Protein AF-A0A0D8HC34-F1 (afdb_monomer_lite)

pLDDT: mean 71.09, std 20.22, range [34.12, 97.81]

Radius of gyration: 19.51 Å; chains: 1; bounding box: 37×47×51 Å

Structure (mmCIF, N/CA/C/O backbone):
data_AF-A0A0D8HC34-F1
#
_entry.id   AF-A0A0D8HC34-F1
#
loop_
_atom_site.group_PDB
_atom_site.id
_atom_site.type_symbol
_atom_site.label_atom_id
_atom_site.label_alt_id
_atom_site.label_comp_id
_atom_site.label_asym_id
_atom_site.label_entity_id
_atom_site.label_seq_id
_atom_site.pdbx_PDB_ins_code
_atom_site.Cartn_x
_atom_site.Cartn_y
_atom_site.Cartn_z
_atom_site.occupancy
_atom_site.B_iso_or_equiv
_atom_site.auth_seq_id
_atom_site.auth_comp_id
_atom_site.auth_asym_id
_atom_site.auth_atom_id
_atom_site.pdbx_PDB_model_num
ATOM 1 N N . MET A 1 1 ? 24.397 -8.537 27.626 1.00 46.56 1 MET A N 1
ATOM 2 C CA . MET A 1 1 ? 23.095 -8.743 26.960 1.00 46.56 1 MET A CA 1
ATOM 3 C C . MET A 1 1 ? 22.295 -7.456 27.046 1.00 46.56 1 MET A C 1
ATOM 5 O O . MET A 1 1 ? 21.877 -7.108 28.137 1.00 46.56 1 MET A O 1
ATOM 9 N N . CYS A 1 2 ? 22.164 -6.735 25.933 1.00 34.12 2 CYS A N 1
ATOM 10 C CA . CYS A 1 2 ? 20.938 -6.041 25.521 1.00 34.12 2 CYS A CA 1
ATOM 11 C C . CYS A 1 2 ? 21.203 -5.440 24.139 1.00 34.12 2 CYS A C 1
ATOM 13 O O . CYS A 1 2 ? 21.606 -4.290 23.987 1.00 34.12 2 CYS A O 1
ATOM 15 N N . THR A 1 3 ? 21.050 -6.289 23.127 1.00 47.56 3 THR A N 1
ATOM 16 C CA . THR A 1 3 ? 20.996 -5.891 21.725 1.00 47.56 3 THR A CA 1
ATOM 17 C C . THR A 1 3 ? 19.621 -5.279 21.492 1.00 47.56 3 THR A C 1
ATOM 19 O O . THR A 1 3 ? 18.656 -5.991 21.241 1.00 47.56 3 THR A O 1
ATOM 22 N N . MET A 1 4 ? 19.521 -3.961 21.613 1.00 41.81 4 MET A N 1
ATOM 23 C CA . MET A 1 4 ? 18.387 -3.197 21.100 1.00 41.81 4 MET A CA 1
ATOM 24 C C . MET A 1 4 ? 18.944 -2.090 20.204 1.00 41.81 4 MET A C 1
ATOM 26 O O . MET A 1 4 ? 18.893 -0.904 20.509 1.00 41.81 4 MET A O 1
ATOM 30 N N . CYS A 1 5 ? 19.531 -2.503 19.077 1.00 38.56 5 CYS A N 1
ATOM 31 C CA . CYS A 1 5 ? 19.646 -1.622 17.925 1.00 38.56 5 CYS A CA 1
ATOM 32 C C . CYS A 1 5 ? 18.222 -1.372 17.434 1.00 38.56 5 CYS A C 1
ATOM 34 O O . CYS A 1 5 ? 17.632 -2.191 16.731 1.00 38.56 5 CYS A O 1
ATOM 36 N N . ILE A 1 6 ? 17.668 -0.249 17.876 1.00 44.56 6 ILE A N 1
ATOM 37 C CA . ILE A 1 6 ? 16.500 0.400 17.302 1.00 44.56 6 ILE A CA 1
ATOM 38 C C . ILE A 1 6 ? 16.850 0.712 15.838 1.00 44.56 6 ILE A C 1
ATOM 40 O O . ILE A 1 6 ? 17.342 1.783 15.497 1.00 44.56 6 ILE A O 1
ATOM 44 N N . LEU A 1 7 ? 16.657 -0.269 14.957 1.00 44.22 7 LEU A N 1
ATOM 45 C CA . LEU A 1 7 ? 16.496 -0.030 13.532 1.00 44.22 7 LEU A CA 1
ATOM 46 C C . LEU A 1 7 ? 15.092 0.546 13.374 1.00 44.22 7 LEU A C 1
ATOM 48 O O . LEU A 1 7 ? 14.126 -0.183 13.155 1.00 44.22 7 LEU A O 1
ATOM 52 N N . VAL A 1 8 ? 14.970 1.865 13.535 1.00 44.59 8 VAL A N 1
ATOM 53 C CA . VAL A 1 8 ? 13.846 2.595 12.951 1.00 44.59 8 VAL A CA 1
ATOM 54 C C . VAL A 1 8 ? 13.942 2.338 11.452 1.0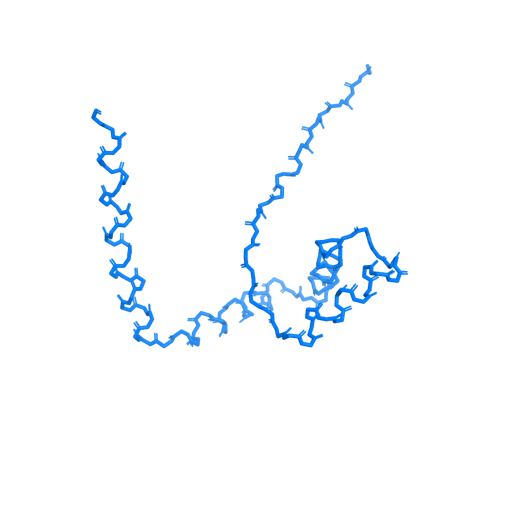0 44.59 8 VAL A C 1
ATOM 56 O O . VAL A 1 8 ? 14.762 2.940 10.763 1.00 44.59 8 VAL A O 1
ATOM 59 N N . PHE A 1 9 ? 13.164 1.381 10.948 1.00 46.94 9 PHE A N 1
ATOM 60 C CA . PHE A 1 9 ? 12.930 1.238 9.518 1.00 46.94 9 PHE A CA 1
ATOM 61 C C . PHE A 1 9 ? 12.346 2.579 9.070 1.00 46.94 9 PHE A C 1
ATOM 63 O O . PHE A 1 9 ? 11.198 2.887 9.385 1.00 46.94 9 PHE A O 1
ATOM 70 N N . MET A 1 10 ? 13.150 3.423 8.424 1.00 51.06 10 MET A N 1
ATOM 71 C CA . MET A 1 10 ? 12.670 4.686 7.880 1.00 51.06 10 MET A CA 1
ATOM 72 C C . MET A 1 10 ? 11.699 4.360 6.748 1.00 51.06 10 MET A C 1
ATOM 74 O O . MET A 1 10 ? 12.102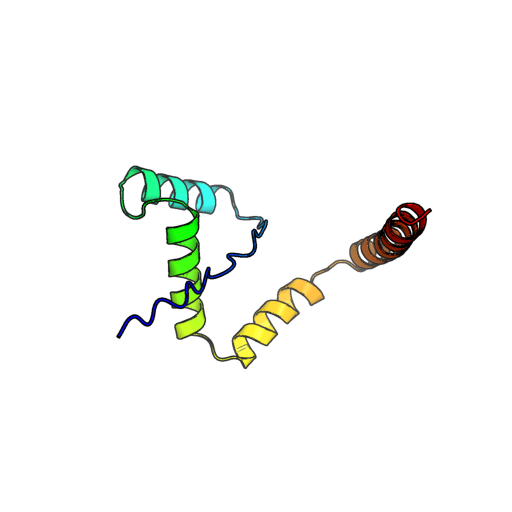 4.145 5.607 1.00 51.06 10 MET A O 1
ATOM 78 N N . SER A 1 11 ? 10.409 4.277 7.066 1.00 63.75 11 SER A N 1
ATOM 79 C CA . SER A 1 11 ? 9.356 4.226 6.063 1.00 63.75 11 SER A CA 1
ATOM 80 C C . SER A 1 11 ? 9.368 5.560 5.324 1.00 63.75 11 SER A C 1
ATOM 82 O O . SER A 1 11 ? 8.958 6.582 5.874 1.00 63.75 11 SER A O 1
ATOM 84 N N . GLN A 1 12 ? 9.893 5.562 4.102 1.00 74.06 12 GLN A N 1
ATOM 85 C CA . GLN A 1 12 ? 9.830 6.712 3.209 1.00 74.06 12 GLN A CA 1
ATOM 86 C C . GLN A 1 12 ? 8.352 6.975 2.874 1.00 74.06 12 GLN A C 1
ATOM 88 O O . GLN A 1 12 ? 7.693 6.071 2.350 1.00 74.06 12 GLN A O 1
ATOM 93 N N . PRO A 1 13 ? 7.798 8.158 3.196 1.00 78.44 13 PRO A N 1
ATOM 94 C CA . PRO A 1 13 ? 6.447 8.493 2.781 1.00 78.44 13 PRO A CA 1
ATOM 95 C C . PRO A 1 13 ? 6.426 8.601 1.256 1.00 78.44 13 PRO A C 1
ATOM 97 O O . PRO A 1 13 ? 7.187 9.366 0.666 1.00 78.44 13 PRO A O 1
ATOM 100 N N . ILE A 1 14 ? 5.558 7.821 0.622 1.00 81.50 14 ILE A N 1
ATOM 101 C CA . ILE A 1 14 ? 5.352 7.862 -0.824 1.00 81.50 14 ILE A CA 1
ATOM 102 C C . ILE A 1 14 ? 3.958 8.395 -1.124 1.00 81.50 14 ILE A C 1
ATOM 104 O O . ILE A 1 14 ? 3.000 8.106 -0.409 1.00 81.50 14 ILE A O 1
ATOM 108 N N . THR A 1 15 ? 3.852 9.154 -2.209 1.00 83.44 15 THR A N 1
ATOM 109 C CA . THR A 1 15 ? 2.564 9.499 -2.812 1.00 83.44 15 THR A CA 1
ATOM 110 C C . THR A 1 15 ? 2.390 8.633 -4.049 1.00 83.44 15 THR A C 1
ATOM 112 O O . THR A 1 15 ? 3.288 8.567 -4.886 1.00 83.44 15 THR A O 1
ATOM 115 N N . ALA A 1 16 ? 1.248 7.961 -4.161 1.00 84.06 16 ALA A N 1
ATOM 116 C CA . ALA A 1 16 ? 0.907 7.132 -5.307 1.00 84.06 16 ALA A CA 1
ATOM 117 C C . ALA A 1 16 ? -0.503 7.480 -5.787 1.00 84.06 16 ALA A C 1
ATOM 119 O O . ALA A 1 16 ? -1.380 7.776 -4.976 1.00 84.06 16 ALA A O 1
ATOM 120 N N . ARG A 1 17 ? -0.705 7.440 -7.106 1.00 87.56 17 ARG A N 1
ATOM 121 C CA . ARG A 1 17 ? -2.030 7.526 -7.724 1.00 87.56 17 ARG A CA 1
ATOM 122 C C . ARG A 1 17 ? -2.543 6.108 -7.942 1.00 87.56 17 ARG A C 1
ATOM 124 O O . ARG A 1 17 ? -1.805 5.270 -8.453 1.00 87.56 17 ARG A O 1
ATOM 131 N N . LEU A 1 18 ? -3.772 5.861 -7.515 1.00 90.19 18 LEU A N 1
ATOM 132 C CA . LEU A 1 18 ? -4.489 4.605 -7.686 1.00 90.19 18 LEU A CA 1
ATOM 133 C C . LEU A 1 18 ? -5.879 4.933 -8.219 1.00 90.19 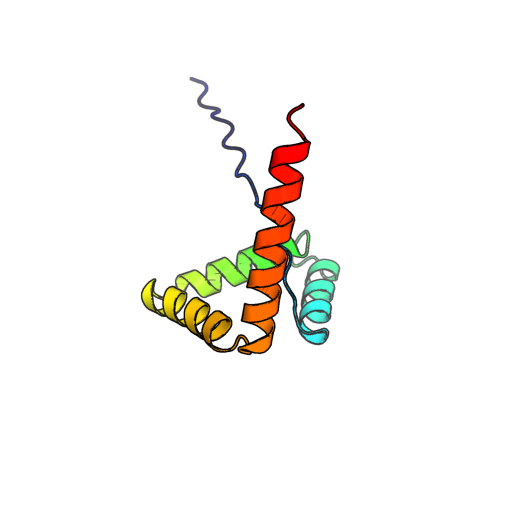18 LEU A C 1
ATOM 135 O O . LEU A 1 18 ? -6.389 6.024 -7.955 1.00 90.19 18 LEU A O 1
ATOM 139 N N . ASP A 1 19 ? -6.468 3.986 -8.935 1.00 93.56 19 ASP A N 1
ATOM 140 C CA . ASP A 1 19 ? -7.847 4.100 -9.389 1.00 93.56 19 ASP A CA 1
ATOM 141 C C . ASP A 1 19 ? -8.809 4.088 -8.188 1.00 93.56 19 ASP A C 1
ATOM 143 O O . ASP A 1 19 ? -8.532 3.492 -7.141 1.00 93.56 19 ASP A O 1
ATOM 147 N N . GLU A 1 20 ? -9.932 4.792 -8.325 1.00 94.12 20 GLU A N 1
ATOM 148 C CA . GLU A 1 20 ? -10.884 5.025 -7.230 1.00 94.12 20 GLU A CA 1
ATOM 149 C C . GLU A 1 20 ? -11.466 3.716 -6.672 1.00 94.12 20 GLU A C 1
ATOM 151 O O . GLU A 1 20 ? -11.614 3.549 -5.461 1.00 94.12 20 GLU A O 1
ATOM 156 N N . ASP A 1 21 ? -11.740 2.747 -7.544 1.00 96.50 21 ASP A N 1
ATOM 157 C CA . ASP A 1 21 ? -12.236 1.422 -7.171 1.00 96.50 21 ASP A CA 1
ATOM 158 C C . ASP A 1 21 ? -11.219 0.639 -6.325 1.00 96.50 21 ASP A C 1
ATOM 160 O O . ASP A 1 21 ? -11.589 -0.013 -5.343 1.00 96.50 21 ASP A O 1
ATOM 164 N N . VAL A 1 22 ? -9.927 0.759 -6.642 1.00 95.56 22 VAL A N 1
ATOM 165 C CA . VAL A 1 22 ? -8.832 0.175 -5.859 1.00 95.56 22 VAL A CA 1
ATOM 166 C C . VAL A 1 22 ? -8.747 0.827 -4.481 1.00 95.56 22 VAL A C 1
ATOM 168 O O . VAL A 1 22 ? -8.619 0.121 -3.477 1.00 95.56 22 VAL A O 1
ATOM 171 N N . VAL A 1 23 ? -8.846 2.158 -4.402 1.00 95.62 23 VAL A N 1
ATOM 172 C CA . VAL A 1 23 ? -8.847 2.875 -3.115 1.00 95.62 23 VAL A CA 1
ATOM 173 C C . VAL A 1 23 ? -10.030 2.426 -2.258 1.00 95.62 23 VAL A C 1
ATOM 175 O O . VAL A 1 23 ? -9.838 2.077 -1.090 1.00 95.62 23 VAL A O 1
ATOM 178 N N . GLN A 1 24 ? -11.223 2.328 -2.847 1.00 97.62 24 GLN A N 1
ATOM 179 C CA . GLN A 1 24 ? -12.425 1.877 -2.152 1.00 97.62 24 GLN A CA 1
ATOM 180 C C . GLN A 1 24 ? -12.297 0.435 -1.639 1.00 97.62 24 GLN A C 1
ATOM 182 O O . GLN A 1 24 ? -12.715 0.129 -0.519 1.00 97.62 24 GLN A O 1
ATOM 187 N N . ALA A 1 25 ? -11.694 -0.465 -2.421 1.00 97.38 25 ALA A N 1
ATOM 188 C CA . ALA A 1 25 ? -11.440 -1.838 -1.992 1.00 97.38 25 ALA A CA 1
ATOM 189 C C . ALA A 1 25 ? -10.468 -1.899 -0.799 1.00 97.38 25 ALA A C 1
ATOM 191 O O . ALA A 1 25 ? -10.698 -2.657 0.149 1.00 97.38 25 ALA A O 1
ATOM 192 N N . ILE A 1 26 ? -9.413 -1.076 -0.810 1.00 97.06 26 ILE A N 1
ATOM 193 C CA . ILE A 1 26 ? -8.462 -0.968 0.306 1.00 97.06 26 ILE A CA 1
ATOM 194 C C . ILE A 1 26 ? -9.168 -0.442 1.562 1.00 97.06 26 ILE A C 1
ATOM 196 O O . ILE A 1 26 ? -8.953 -0.974 2.653 1.00 97.06 26 ILE A O 1
ATOM 200 N N . ASP A 1 27 ? -10.027 0.564 1.420 1.00 97.56 27 ASP A N 1
ATOM 201 C CA . ASP A 1 27 ? -10.789 1.125 2.537 1.00 97.56 27 ASP A CA 1
ATOM 202 C C . ASP A 1 27 ? -11.729 0.113 3.168 1.00 97.56 27 ASP A C 1
ATOM 204 O O . ASP A 1 27 ? -11.745 -0.037 4.391 1.00 97.56 27 ASP A O 1
ATOM 208 N N . ASN A 1 28 ? -12.445 -0.645 2.341 1.00 97.81 28 ASN A N 1
ATOM 209 C CA . ASN A 1 28 ? -13.314 -1.711 2.817 1.00 97.81 28 ASN A CA 1
ATOM 210 C C . ASN A 1 28 ? -12.513 -2.778 3.576 1.00 97.81 28 ASN A C 1
ATOM 212 O O . ASN A 1 28 ? -12.940 -3.225 4.637 1.00 97.81 28 ASN A O 1
ATOM 216 N N . ALA A 1 29 ? -11.321 -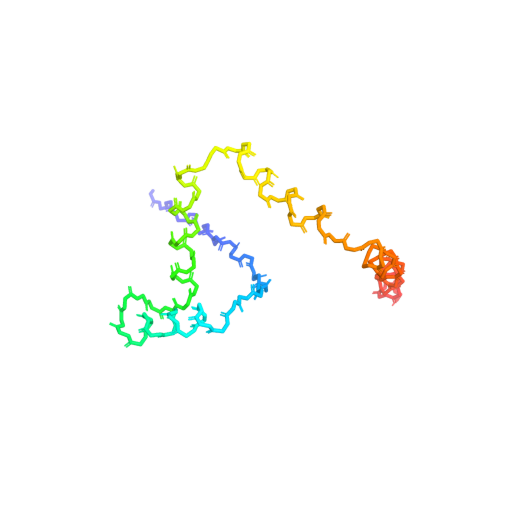3.146 3.096 1.00 96.25 29 ALA A N 1
ATOM 217 C CA . ALA A 1 29 ? -10.463 -4.108 3.786 1.00 96.25 29 ALA A CA 1
ATOM 218 C C . ALA A 1 29 ? -10.030 -3.612 5.179 1.00 96.25 29 ALA A C 1
ATOM 220 O O . ALA A 1 29 ? -10.034 -4.383 6.141 1.00 96.25 29 ALA A O 1
ATOM 221 N N . VAL A 1 30 ? -9.695 -2.327 5.312 1.00 97.50 30 VAL A N 1
ATOM 222 C CA . VAL A 1 30 ? -9.364 -1.722 6.613 1.00 97.50 30 VAL A CA 1
ATOM 223 C C . VAL A 1 30 ? -10.598 -1.664 7.515 1.00 97.50 30 VAL A C 1
ATOM 225 O O . VAL A 1 30 ? -10.517 -2.056 8.677 1.00 97.50 30 VAL A O 1
ATOM 228 N N . ALA A 1 31 ? -11.751 -1.248 6.985 1.00 97.44 31 ALA A N 1
ATOM 229 C CA . ALA A 1 31 ? -13.007 -1.184 7.730 1.00 97.44 31 ALA A CA 1
ATOM 230 C C . ALA A 1 31 ? -13.463 -2.565 8.236 1.00 97.44 31 ALA A C 1
ATOM 232 O O . ALA A 1 31 ? -13.977 -2.683 9.346 1.00 97.44 31 ALA A O 1
ATOM 233 N N . CYS A 1 32 ? -13.214 -3.624 7.461 1.00 97.50 32 CYS A N 1
AT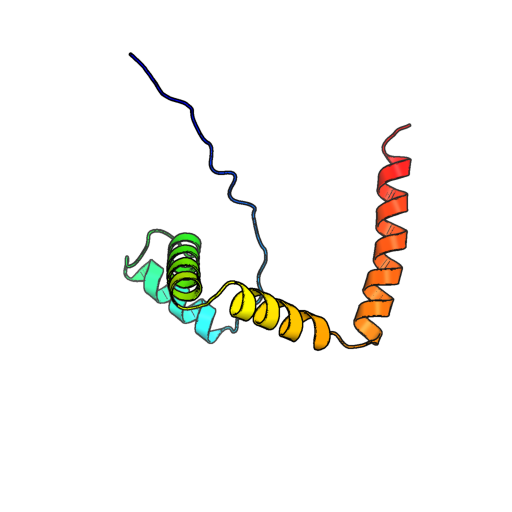OM 234 C CA . CYS A 1 32 ? -13.460 -5.011 7.853 1.00 97.50 32 CYS A CA 1
ATOM 235 C C . CYS A 1 32 ? -12.396 -5.586 8.808 1.00 97.50 32 CYS A C 1
ATOM 237 O O . CYS A 1 32 ? -12.489 -6.753 9.185 1.00 97.50 32 CYS A O 1
ATOM 239 N N . GLY A 1 33 ? -11.378 -4.811 9.191 1.00 96.62 33 GLY A N 1
ATOM 240 C CA . GLY A 1 33 ? -10.333 -5.244 10.119 1.00 96.62 33 GLY A CA 1
ATOM 241 C C . GLY A 1 33 ? -9.296 -6.198 9.518 1.00 96.62 33 GLY A C 1
ATOM 242 O O . GLY A 1 33 ? -8.541 -6.818 10.264 1.00 96.62 33 GLY A O 1
ATOM 243 N N . VAL A 1 34 ? -9.214 -6.315 8.186 1.00 96.00 34 VAL A N 1
ATOM 244 C CA . VAL A 1 34 ? -8.210 -7.158 7.502 1.00 96.00 34 VAL A CA 1
ATOM 245 C C . VAL A 1 34 ? -6.788 -6.657 7.778 1.00 96.00 34 VAL A C 1
ATOM 247 O O . VAL A 1 34 ? -5.839 -7.442 7.823 1.00 96.00 34 VAL A O 1
ATOM 250 N N . ALA A 1 35 ? -6.629 -5.347 7.970 1.00 94.75 35 ALA A N 1
ATOM 251 C CA . ALA A 1 35 ? -5.369 -4.717 8.333 1.00 94.75 35 ALA A CA 1
ATOM 252 C C . ALA A 1 35 ? -5.605 -3.434 9.145 1.00 94.75 35 ALA A C 1
ATOM 254 O O . ALA A 1 35 ? -6.655 -2.808 9.009 1.00 94.75 35 ALA A O 1
ATOM 255 N N . PRO A 1 36 ? -4.613 -2.990 9.939 1.00 93.50 36 PRO A N 1
ATOM 256 C CA . PRO A 1 36 ? -4.765 -1.821 10.805 1.00 93.50 36 PRO A CA 1
ATOM 257 C C . PRO A 1 36 ? -4.845 -0.484 10.051 1.00 93.50 36 PRO A C 1
ATOM 259 O O . PRO A 1 36 ? -5.291 0.506 10.620 1.00 93.50 36 PRO A O 1
ATOM 262 N N . ASN A 1 37 ? -4.358 -0.415 8.807 1.00 95.19 37 ASN A N 1
ATOM 263 C CA . ASN A 1 37 ? -4.401 0.783 7.963 1.00 95.19 37 ASN A CA 1
ATOM 264 C C . ASN A 1 37 ? -4.111 0.442 6.488 1.00 95.19 37 ASN A C 1
ATOM 266 O O . ASN A 1 37 ? -3.648 -0.658 6.170 1.00 95.19 37 ASN A O 1
ATOM 270 N N . ARG A 1 38 ? -4.326 1.419 5.591 1.00 94.62 38 ARG A N 1
ATOM 271 C CA . ARG A 1 38 ? -4.066 1.293 4.142 1.00 94.62 38 ARG A CA 1
ATOM 272 C C . ARG A 1 38 ? -2.617 0.895 3.841 1.00 94.62 38 ARG A C 1
ATOM 274 O O . ARG A 1 38 ? -2.366 0.041 2.995 1.00 94.62 38 ARG A O 1
ATOM 281 N N . GLY A 1 39 ? -1.658 1.476 4.565 1.00 92.38 39 GLY A N 1
ATOM 282 C CA . GLY A 1 39 ? -0.228 1.213 4.383 1.00 92.38 39 GLY A CA 1
ATOM 283 C C . GLY A 1 39 ? 0.155 -0.247 4.638 1.00 92.38 39 GLY A C 1
ATOM 284 O O . GLY A 1 39 ? 0.993 -0.794 3.924 1.00 92.38 39 GLY A O 1
ATOM 285 N N . ALA A 1 40 ? -0.493 -0.906 5.600 1.00 91.75 40 ALA A N 1
ATOM 286 C CA . ALA A 1 40 ? -0.298 -2.325 5.876 1.00 91.75 40 ALA A CA 1
ATOM 287 C C . ALA A 1 40 ? -0.822 -3.218 4.735 1.00 91.75 40 ALA A C 1
ATOM 289 O O . ALA A 1 40 ? -0.132 -4.167 4.356 1.00 91.75 40 ALA A O 1
ATOM 290 N N . ILE A 1 41 ? -1.979 -2.884 4.143 1.00 94.69 41 ILE A N 1
ATOM 291 C CA . ILE A 1 41 ? -2.506 -3.571 2.948 1.00 94.69 41 ILE A CA 1
ATOM 292 C C . ILE A 1 41 ? -1.529 -3.422 1.778 1.00 94.69 41 ILE A C 1
ATOM 294 O O . ILE A 1 41 ? -1.089 -4.421 1.210 1.00 94.69 41 ILE A O 1
ATOM 298 N N . ILE A 1 42 ? -1.128 -2.185 1.470 1.00 92.25 42 ILE A N 1
ATOM 299 C CA . ILE A 1 42 ? -0.220 -1.879 0.355 1.00 92.25 42 ILE A CA 1
ATOM 300 C C . ILE A 1 42 ? 1.125 -2.583 0.550 1.00 92.25 42 ILE A C 1
ATOM 302 O O . ILE A 1 42 ? 1.620 -3.243 -0.357 1.00 92.25 42 ILE A O 1
ATOM 306 N N . SER A 1 43 ? 1.703 -2.514 1.751 1.00 90.06 43 SER A N 1
ATOM 307 C CA . SER A 1 43 ? 2.991 -3.154 2.044 1.00 90.06 43 SER A CA 1
ATOM 308 C C . SER A 1 43 ? 2.942 -4.674 1.893 1.00 90.06 43 SER A C 1
ATOM 310 O O . SER A 1 43 ? 3.941 -5.286 1.517 1.00 90.06 43 SER A O 1
ATOM 312 N N . ARG A 1 44 ? 1.805 -5.302 2.220 1.00 91.69 44 ARG A N 1
ATOM 313 C CA . ARG A 1 44 ? 1.598 -6.739 2.017 1.00 91.69 44 ARG A CA 1
ATOM 314 C C . ARG A 1 44 ? 1.497 -7.065 0.529 1.00 91.69 44 ARG A C 1
ATOM 316 O O . ARG A 1 44 ? 2.239 -7.926 0.072 1.00 91.69 44 ARG A O 1
ATOM 323 N N . ALA A 1 45 ? 0.658 -6.341 -0.210 1.00 90.94 45 ALA A N 1
ATOM 324 C CA . ALA A 1 45 ? 0.478 -6.535 -1.647 1.00 90.94 45 ALA A CA 1
ATOM 325 C C . ALA A 1 45 ? 1.787 -6.329 -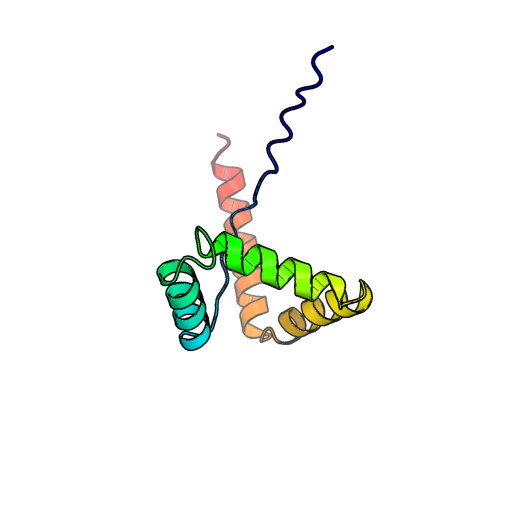2.428 1.00 90.94 45 ALA A C 1
ATOM 327 O O . ALA A 1 45 ? 2.124 -7.129 -3.292 1.00 90.94 45 ALA A O 1
ATOM 328 N N . VAL A 1 46 ? 2.574 -5.305 -2.078 1.00 88.75 46 VAL A N 1
ATOM 329 C CA . VAL A 1 46 ? 3.886 -5.052 -2.693 1.00 88.75 46 VAL A CA 1
ATOM 330 C C . VAL A 1 46 ? 4.867 -6.182 -2.390 1.00 88.75 46 VAL A C 1
ATOM 332 O O . VAL A 1 46 ? 5.559 -6.635 -3.295 1.00 88.75 46 VAL A O 1
ATOM 335 N N . ARG A 1 47 ? 4.935 -6.672 -1.144 1.00 86.75 47 ARG A N 1
ATOM 336 C CA . ARG A 1 47 ? 5.807 -7.809 -0.798 1.00 86.75 47 ARG A CA 1
ATOM 337 C C . ARG A 1 47 ? 5.431 -9.074 -1.556 1.00 86.75 47 ARG A C 1
ATOM 339 O O . ARG A 1 47 ? 6.316 -9.764 -2.049 1.00 86.75 47 ARG A O 1
ATOM 346 N N . GLU A 1 48 ? 4.139 -9.361 -1.641 1.00 89.62 48 GLU A N 1
ATOM 347 C CA . GLU A 1 48 ? 3.622 -10.492 -2.404 1.00 89.62 48 GLU A CA 1
ATOM 348 C C . GLU A 1 48 ? 3.989 -10.348 -3.881 1.00 89.62 48 GLU A C 1
ATOM 350 O O . GLU A 1 48 ? 4.641 -11.227 -4.436 1.00 89.62 48 GLU A O 1
ATOM 355 N N . TRP A 1 49 ? 3.709 -9.192 -4.483 1.00 85.44 49 TRP A N 1
ATOM 356 C CA . TRP A 1 49 ? 4.094 -8.901 -5.860 1.00 85.44 49 TRP A CA 1
ATOM 357 C C . TRP A 1 49 ? 5.600 -9.095 -6.090 1.00 85.44 49 TRP A C 1
ATOM 359 O O . TRP A 1 49 ? 5.983 -9.828 -6.998 1.00 85.44 49 TRP A O 1
ATOM 369 N N . LEU A 1 50 ? 6.458 -8.542 -5.226 1.00 83.94 50 LEU A N 1
ATOM 370 C CA . LEU A 1 50 ? 7.915 -8.703 -5.310 1.00 83.94 50 LEU A CA 1
ATOM 371 C C . LEU A 1 50 ? 8.364 -10.165 -5.180 1.00 83.94 50 LEU A C 1
ATOM 373 O O . LEU A 1 50 ? 9.336 -10.554 -5.814 1.00 83.94 50 LEU A O 1
ATOM 377 N N . SER A 1 51 ? 7.663 -10.988 -4.396 1.00 85.06 51 SER A N 1
ATOM 378 C CA . SER A 1 51 ? 8.002 -12.410 -4.245 1.00 85.06 51 SER A CA 1
ATOM 379 C C . SER A 1 51 ? 7.774 -13.231 -5.520 1.00 85.06 51 SER A C 1
ATOM 381 O O . SER A 1 51 ? 8.390 -14.280 -5.697 1.00 85.06 51 SER A O 1
ATOM 383 N N . HIS A 1 52 ? 6.927 -12.733 -6.426 1.00 78.88 52 HIS A N 1
ATOM 384 C CA . HIS A 1 52 ? 6.599 -13.376 -7.697 1.00 78.88 52 HIS A CA 1
ATOM 385 C C . HIS A 1 52 ? 7.360 -12.795 -8.899 1.00 78.88 52 HIS A C 1
ATOM 387 O O . HIS A 1 52 ? 7.243 -13.333 -9.999 1.00 78.88 52 HIS A O 1
ATOM 393 N N . HIS A 1 53 ? 8.134 -11.721 -8.717 1.00 79.81 53 HIS A N 1
ATOM 394 C CA . HIS A 1 53 ? 8.806 -11.017 -9.810 1.00 79.81 53 HIS A CA 1
ATOM 395 C C . HIS A 1 53 ? 10.324 -11.023 -9.621 1.00 79.81 53 HIS A C 1
ATOM 397 O O . HIS A 1 53 ? 10.840 -10.683 -8.558 1.00 79.81 53 HIS A O 1
ATOM 403 N N . SER A 1 54 ? 11.054 -11.397 -10.675 1.00 74.75 54 SER A N 1
ATOM 404 C CA . SER A 1 54 ? 12.513 -11.278 -10.701 1.00 74.75 54 SER A CA 1
ATOM 405 C C . SER A 1 54 ? 12.937 -9.806 -10.735 1.00 74.75 54 SER A C 1
ATOM 407 O O . SER A 1 54 ? 12.172 -8.933 -11.147 1.00 74.75 54 SER A O 1
ATOM 409 N N . GLU A 1 55 ? 14.182 -9.522 -10.350 1.00 71.69 55 GLU A N 1
ATOM 410 C CA . GLU A 1 55 ? 14.750 -8.167 -10.402 1.00 71.69 55 GLU A CA 1
ATOM 411 C C . GLU A 1 55 ? 14.608 -7.520 -11.793 1.00 71.69 55 GLU A C 1
ATOM 413 O O . GLU A 1 55 ? 14.315 -6.331 -11.910 1.00 71.69 55 GLU A O 1
ATOM 418 N N . GLU A 1 56 ? 14.720 -8.319 -12.854 1.00 66.00 56 GLU A N 1
ATOM 419 C CA . GLU A 1 56 ? 14.526 -7.870 -14.236 1.00 66.00 56 GLU A CA 1
ATOM 420 C C . GLU A 1 56 ? 13.067 -7.495 -14.537 1.00 66.00 56 GLU A C 1
ATOM 422 O O . GLU A 1 56 ? 12.808 -6.469 -15.163 1.00 66.00 56 GLU A O 1
ATOM 427 N N . ALA A 1 57 ? 12.091 -8.238 -14.008 1.00 70.38 57 ALA A N 1
ATOM 428 C CA . ALA A 1 57 ? 10.678 -7.883 -14.142 1.00 70.38 57 ALA A CA 1
ATOM 429 C C . ALA A 1 57 ? 10.324 -6.600 -13.366 1.00 70.38 57 ALA A C 1
ATOM 431 O O . ALA A 1 57 ? 9.466 -5.821 -13.794 1.00 70.38 57 ALA A O 1
ATOM 432 N N . ILE A 1 58 ? 11.016 -6.344 -12.251 1.00 70.81 58 ILE A N 1
ATOM 433 C CA . ILE A 1 58 ? 10.904 -5.082 -11.515 1.00 70.81 58 ILE A CA 1
ATOM 434 C C . ILE A 1 58 ? 11.441 -3.939 -12.383 1.00 70.81 58 ILE A C 1
ATOM 436 O O . ILE A 1 58 ? 10.716 -2.971 -12.610 1.00 70.81 58 ILE A O 1
ATOM 440 N N . LYS A 1 59 ? 12.655 -4.063 -12.937 1.00 75.69 59 LYS A N 1
ATOM 441 C CA . LYS A 1 59 ? 13.249 -3.050 -13.833 1.00 75.69 59 LYS A CA 1
ATOM 442 C C . LYS A 1 59 ? 12.357 -2.753 -15.037 1.00 75.69 59 LYS A C 1
ATOM 444 O O . LYS A 1 59 ? 12.134 -1.585 -15.346 1.00 75.69 59 LYS A O 1
ATOM 449 N N . ASP A 1 60 ? 11.781 -3.774 -15.664 1.00 73.56 60 ASP A N 1
ATOM 450 C CA . ASP A 1 60 ? 10.862 -3.600 -16.792 1.00 73.56 60 ASP A CA 1
ATOM 451 C C . ASP A 1 60 ? 9.544 -2.923 -16.390 1.00 73.56 60 ASP A C 1
ATOM 453 O O . ASP A 1 60 ? 9.012 -2.109 -17.147 1.00 73.56 60 ASP A O 1
ATOM 457 N N . SER A 1 61 ? 9.028 -3.184 -15.184 1.00 67.69 61 SER A N 1
ATOM 458 C CA . SER A 1 61 ? 7.872 -2.451 -14.656 1.00 67.69 61 SER A CA 1
ATOM 459 C C . SER A 1 61 ? 8.177 -0.973 -14.404 1.00 67.69 61 SER A C 1
ATOM 461 O O . SER A 1 61 ? 7.284 -0.146 -14.594 1.00 67.69 61 SER A O 1
ATOM 463 N N . TYR A 1 62 ? 9.387 -0.631 -13.950 1.00 67.62 62 TYR A N 1
ATOM 464 C CA . TYR A 1 62 ? 9.817 0.765 -13.830 1.00 67.62 62 TYR A CA 1
ATOM 465 C C . TYR A 1 62 ? 9.938 1.387 -15.220 1.00 67.62 62 TYR A C 1
ATOM 467 O O . TYR A 1 62 ? 9.316 2.411 -15.486 1.00 67.62 62 TYR A O 1
ATOM 475 N N . ARG A 1 63 ? 10.641 0.717 -16.136 1.00 71.38 63 ARG A N 1
ATOM 476 C CA . ARG A 1 63 ? 10.843 1.165 -17.514 1.00 71.38 63 ARG A CA 1
ATOM 477 C C . ARG A 1 63 ? 9.528 1.523 -18.210 1.00 71.38 63 ARG A C 1
ATOM 479 O O . ARG A 1 63 ? 9.386 2.649 -18.662 1.00 71.38 63 ARG A O 1
ATOM 486 N N . LYS A 1 64 ? 8.523 0.640 -18.179 1.00 69.44 64 LYS A N 1
ATOM 487 C CA . LYS A 1 64 ? 7.205 0.889 -18.796 1.00 69.44 64 LYS A CA 1
ATOM 488 C C . LYS A 1 64 ? 6.487 2.134 -18.265 1.00 69.44 64 LYS A C 1
ATOM 490 O O . LYS A 1 64 ? 5.761 2.769 -19.019 1.00 69.44 64 LYS A O 1
ATOM 495 N N . ARG A 1 65 ? 6.664 2.488 -16.985 1.00 63.06 65 ARG A N 1
ATOM 496 C CA . ARG A 1 65 ? 6.054 3.703 -16.410 1.00 63.06 65 ARG A CA 1
ATOM 497 C C . ARG A 1 65 ? 6.779 4.979 -16.826 1.00 63.06 65 ARG A C 1
ATOM 499 O O . ARG A 1 65 ? 6.133 6.012 -16.912 1.00 63.06 65 ARG A O 1
ATOM 506 N N . TYR A 1 66 ? 8.086 4.910 -17.068 1.00 59.78 66 TYR A N 1
ATOM 507 C CA . TYR A 1 66 ? 8.893 6.075 -17.446 1.00 59.78 66 TYR A CA 1
ATOM 508 C C . TYR A 1 66 ? 9.037 6.247 -18.966 1.00 59.78 66 TYR A C 1
ATOM 510 O O . TYR A 1 66 ? 9.232 7.363 -19.427 1.00 59.78 66 TYR A O 1
ATOM 518 N N . GLU A 1 67 ? 8.887 5.182 -19.755 1.00 59.75 67 GLU A N 1
ATOM 519 C CA . GLU A 1 67 ? 8.822 5.250 -21.224 1.00 59.75 67 GLU A CA 1
ATOM 520 C C . GLU A 1 67 ? 7.470 5.773 -21.733 1.00 59.75 67 GLU A C 1
ATOM 522 O O . GLU A 1 67 ? 7.392 6.276 -22.848 1.00 59.75 67 GLU A O 1
ATOM 527 N N . ALA A 1 68 ? 6.413 5.684 -20.920 1.00 55.97 68 ALA A N 1
ATOM 528 C CA . ALA A 1 68 ? 5.088 6.224 -21.232 1.00 55.97 68 ALA A CA 1
ATOM 529 C C . ALA A 1 68 ? 4.921 7.713 -20.866 1.00 55.97 68 ALA A C 1
ATOM 531 O O . ALA A 1 68 ? 3.822 8.246 -21.000 1.00 55.97 68 ALA A O 1
ATOM 532 N N . ILE A 1 69 ? 5.982 8.374 -20.387 1.00 54.81 69 ILE A N 1
ATOM 533 C CA . ILE A 1 69 ? 5.972 9.814 -20.117 1.00 54.81 69 ILE A CA 1
ATOM 534 C C . ILE A 1 69 ? 6.027 10.541 -21.460 1.00 54.81 69 ILE A C 1
ATOM 536 O O . ILE A 1 69 ? 7.002 10.415 -22.206 1.00 54.81 69 ILE A O 1
ATOM 540 N N . ASP A 1 70 ? 4.960 11.282 -21.752 1.00 52.28 70 ASP A N 1
ATOM 541 C CA . ASP A 1 70 ? 4.825 12.134 -22.930 1.00 52.28 70 ASP A CA 1
ATOM 542 C C . ASP A 1 70 ? 6.049 13.076 -23.031 1.00 52.28 70 ASP A C 1
ATOM 544 O O . ASP A 1 70 ? 6.480 13.617 -22.004 1.00 52.28 70 ASP A O 1
ATOM 548 N N . PRO A 1 71 ? 6.669 13.271 -24.210 1.00 57.06 71 PRO A N 1
ATOM 549 C CA . PRO A 1 71 ? 7.762 14.232 -24.381 1.00 57.06 71 PRO A CA 1
ATOM 550 C C . PRO A 1 71 ? 7.473 15.628 -23.791 1.00 57.06 71 PRO A C 1
ATOM 552 O O . PRO A 1 71 ? 8.407 16.265 -23.294 1.00 57.06 71 PRO A O 1
ATOM 555 N N . ASP A 1 72 ? 6.209 16.061 -23.733 1.00 54.44 72 ASP A N 1
ATOM 556 C CA . ASP A 1 72 ? 5.808 17.321 -23.088 1.00 54.44 72 ASP A CA 1
ATOM 557 C C . ASP A 1 72 ? 5.993 17.311 -21.551 1.00 54.44 72 ASP A C 1
ATOM 559 O O . ASP A 1 72 ? 6.355 18.329 -20.949 1.00 54.44 72 ASP A O 1
ATOM 563 N N . GLU A 1 73 ? 5.821 16.163 -20.882 1.00 55.06 73 GLU A N 1
ATOM 564 C CA . GLU A 1 73 ? 6.078 16.026 -19.439 1.00 55.06 73 GLU A CA 1
ATOM 565 C C . GLU A 1 73 ? 7.581 16.040 -19.120 1.00 55.06 73 GLU A C 1
ATOM 567 O O . GLU A 1 73 ? 7.988 16.570 -18.081 1.00 55.06 73 GLU A O 1
ATOM 572 N N . GLN A 1 74 ? 8.433 15.540 -20.023 1.00 56.22 74 GLN A N 1
ATOM 573 C CA . GLN A 1 74 ? 9.887 15.658 -19.864 1.00 56.22 74 GLN A CA 1
ATOM 574 C C . GLN A 1 74 ? 10.360 17.114 -19.974 1.00 56.22 74 GLN A C 1
ATOM 576 O O . GLN A 1 74 ? 11.254 17.525 -19.229 1.00 56.22 74 GLN A O 1
ATOM 581 N N . GLU A 1 75 ? 9.729 17.923 -20.831 1.00 56.38 75 GLU A N 1
ATOM 582 C CA . GLU A 1 75 ? 10.014 19.358 -20.924 1.00 56.38 75 GLU A CA 1
ATOM 583 C C . GLU A 1 75 ? 9.599 20.108 -19.641 1.00 56.38 75 GLU A C 1
ATOM 585 O O . GLU A 1 75 ? 10.320 20.989 -19.163 1.00 56.38 75 GLU A O 1
ATOM 590 N N . LEU A 1 76 ? 8.477 19.724 -19.024 1.00 57.56 76 LEU A N 1
ATOM 591 C CA . LEU A 1 76 ? 8.020 20.249 -17.730 1.00 57.56 76 LEU A CA 1
ATOM 592 C C . LEU A 1 76 ? 8.943 19.856 -16.568 1.00 57.56 76 LEU A C 1
ATOM 594 O O . LEU A 1 76 ? 9.279 20.710 -15.745 1.00 57.56 76 LEU A O 1
ATOM 598 N N . ILE A 1 77 ? 9.410 18.604 -16.514 1.00 59.00 77 ILE A N 1
ATOM 599 C CA . ILE A 1 77 ? 10.390 18.145 -15.515 1.00 59.00 77 ILE A CA 1
ATOM 600 C C . ILE A 1 77 ? 11.728 18.875 -15.694 1.00 59.00 77 ILE A C 1
ATOM 602 O O . ILE A 1 77 ? 12.325 19.301 -14.704 1.00 59.00 77 ILE A O 1
ATOM 606 N N . ALA A 1 78 ? 12.176 19.103 -16.933 1.00 61.69 78 ALA A N 1
ATOM 607 C CA . ALA A 1 78 ? 13.373 19.894 -17.213 1.00 61.69 78 ALA A CA 1
ATOM 608 C C . ALA A 1 78 ? 13.221 21.357 -16.751 1.00 61.69 78 ALA A C 1
ATOM 610 O O . ALA A 1 78 ? 14.129 21.908 -16.126 1.00 61.69 78 ALA A O 1
ATOM 611 N N . LYS A 1 79 ? 12.052 21.974 -16.974 1.00 54.59 79 LYS A N 1
ATOM 612 C CA . LYS A 1 79 ? 11.742 23.336 -16.497 1.00 54.59 79 LYS A CA 1
ATOM 613 C C . LYS A 1 79 ? 11.667 23.421 -14.965 1.00 54.59 79 LYS A C 1
ATOM 615 O O . LYS A 1 79 ? 12.148 24.393 -14.384 1.00 54.59 79 LYS A O 1
ATOM 620 N N . LEU A 1 80 ? 11.131 22.399 -14.296 1.00 56.84 80 LEU A N 1
ATOM 621 C CA . LEU A 1 80 ? 11.059 22.325 -12.829 1.00 56.84 80 LEU A CA 1
ATOM 622 C C . LEU A 1 80 ? 12.418 22.013 -12.178 1.00 56.84 80 LEU A C 1
ATOM 624 O O . LEU A 1 80 ? 12.723 22.553 -11.114 1.00 56.84 80 LEU A O 1
ATOM 628 N N . GLY A 1 81 ? 13.269 21.215 -12.831 1.00 51.53 81 GLY A N 1
ATOM 629 C CA . GLY A 1 81 ? 14.633 20.915 -12.378 1.00 51.53 81 GLY A CA 1
ATOM 630 C C . GLY A 1 81 ? 15.544 22.146 -12.325 1.00 51.53 81 GLY A C 1
ATOM 631 O O . GLY A 1 81 ? 16.417 22.233 -11.463 1.00 51.53 81 GLY A O 1
ATOM 632 N N . ILE A 1 82 ? 15.288 23.143 -13.178 1.00 51.50 82 ILE A N 1
ATOM 633 C CA . ILE A 1 82 ? 15.975 24.442 -13.143 1.00 51.50 82 ILE A CA 1
ATOM 634 C C . ILE A 1 82 ? 15.455 25.303 -11.978 1.00 51.50 82 ILE A C 1
ATOM 636 O O . ILE A 1 82 ? 16.238 25.987 -11.326 1.00 51.50 82 ILE A O 1
ATOM 640 N N . SER A 1 83 ? 14.160 25.221 -11.649 1.00 48.00 83 SER A N 1
ATOM 641 C CA . SER A 1 83 ? 13.566 25.984 -10.541 1.00 48.00 83 SER A CA 1
ATOM 642 C C . SER A 1 83 ? 13.975 25.452 -9.159 1.00 48.00 83 SER A C 1
ATOM 644 O O . SER A 1 83 ? 14.247 26.238 -8.249 1.00 48.00 83 SER A O 1
ATOM 646 N N . SER A 1 84 ? 14.113 24.130 -9.000 1.00 43.72 84 SER A N 1
ATOM 647 C CA . SER A 1 84 ? 14.517 23.528 -7.720 1.00 43.72 84 SER A CA 1
ATOM 648 C C . SER A 1 84 ? 15.980 23.810 -7.350 1.00 43.72 84 SER A C 1
ATOM 650 O O . SER A 1 84 ? 16.302 23.901 -6.164 1.00 43.72 84 SER A O 1
ATOM 652 N N . ALA A 1 85 ? 16.862 24.002 -8.338 1.00 45.91 85 ALA A N 1
ATOM 653 C CA . ALA A 1 85 ? 18.257 24.375 -8.098 1.00 45.91 85 ALA A CA 1
ATOM 654 C C . ALA A 1 85 ? 18.409 25.831 -7.612 1.00 45.91 85 ALA A C 1
ATOM 656 O O . ALA A 1 85 ? 19.346 26.131 -6.877 1.00 45.91 85 ALA A O 1
ATOM 657 N N . THR A 1 86 ? 17.481 26.732 -7.955 1.00 39.88 86 THR A N 1
ATOM 658 C CA . THR A 1 86 ? 17.523 28.131 -7.494 1.00 39.88 86 THR A CA 1
ATOM 659 C C . THR A 1 86 ? 17.099 28.269 -6.028 1.00 39.88 86 THR A C 1
ATOM 661 O O . THR A 1 86 ? 17.760 28.976 -5.270 1.00 39.88 86 THR A O 1
ATOM 664 N N . ILE A 1 87 ? 16.078 27.527 -5.581 1.00 45.53 87 ILE A N 1
ATOM 665 C CA . ILE A 1 87 ? 15.595 27.589 -4.185 1.00 45.53 87 ILE A CA 1
ATOM 666 C C . ILE A 1 87 ? 16.648 27.053 -3.193 1.00 45.53 87 ILE A C 1
ATOM 668 O O . ILE A 1 87 ? 16.790 27.571 -2.083 1.00 45.53 87 ILE A O 1
ATOM 672 N N . ALA A 1 88 ? 17.438 26.053 -3.600 1.00 45.38 88 ALA A N 1
ATOM 673 C CA . ALA A 1 88 ? 18.482 25.471 -2.754 1.00 45.38 88 ALA A CA 1
ATOM 674 C C . ALA A 1 88 ? 19.707 26.388 -2.555 1.00 45.38 88 ALA A C 1
ATOM 676 O O . ALA A 1 88 ? 20.399 26.259 -1.546 1.00 45.38 88 ALA A O 1
ATOM 677 N N . ILE A 1 89 ? 19.978 27.319 -3.478 1.00 49.22 89 ILE A N 1
ATOM 678 C CA . ILE A 1 89 ? 21.132 28.234 -3.387 1.00 49.22 89 ILE A CA 1
ATOM 679 C C . ILE A 1 89 ? 20.774 29.511 -2.605 1.00 49.22 89 ILE A C 1
ATOM 681 O O . ILE A 1 89 ? 21.640 30.102 -1.964 1.00 49.22 89 ILE A O 1
ATOM 685 N N . GLU A 1 90 ? 19.502 29.921 -2.588 1.00 38.09 90 GLU A N 1
ATOM 686 C CA . GLU A 1 90 ? 19.066 31.143 -1.893 1.00 38.09 90 GLU A CA 1
ATOM 687 C C . GLU A 1 90 ? 18.834 30.950 -0.381 1.00 38.09 90 GLU A C 1
ATOM 689 O O . GLU A 1 90 ? 18.866 31.915 0.375 1.00 38.09 90 GLU A O 1
ATOM 694 N N . SER A 1 91 ? 18.698 29.704 0.093 1.00 44.91 91 SER A N 1
ATOM 695 C CA . SER A 1 91 ? 18.527 29.383 1.525 1.00 44.91 91 SER A CA 1
ATOM 696 C C . SER A 1 91 ? 19.845 29.292 2.319 1.00 44.91 91 SER A C 1
ATOM 698 O O . SER A 1 91 ? 19.836 28.834 3.460 1.00 44.91 91 SER A O 1
ATOM 700 N N . ASN A 1 92 ? 20.982 29.687 1.731 1.00 44.34 92 ASN A N 1
ATOM 701 C CA . ASN A 1 92 ? 22.305 29.639 2.370 1.00 44.34 92 ASN A CA 1
ATOM 702 C C . ASN A 1 92 ? 23.031 31.000 2.317 1.00 44.34 92 ASN A C 1
ATOM 704 O O . ASN A 1 92 ? 24.205 31.082 1.947 1.00 44.34 92 ASN A O 1
ATOM 708 N N . LYS A 1 93 ? 22.308 32.075 2.649 1.00 42.66 93 LYS A N 1
ATOM 709 C CA . LYS A 1 93 ? 22.874 33.387 2.991 1.00 42.66 93 LYS A CA 1
ATOM 710 C C . LYS A 1 93 ? 22.417 33.816 4.374 1.00 42.66 93 LYS A C 1
ATOM 712 O O . LYS A 1 93 ? 21.219 33.624 4.670 1.00 42.66 93 LYS A O 1
#

Secondary structure (DSSP, 8-state):
-------------------HHHHHHHHHHHHTTSSSSHHHHHHHHHHHHHHHS-HHHHHHHHHHHHHTS-HHHHHHHHHHHHHHHHHHHHT--

Sequence (93 aa):
MCTMCILVFMSQPITARLDEDVVQAIDNAVACGVAPNRGAIISRAVREWLSHHSEEAIKDSYRKRYEAIDPDEQELIAKLGISSATIAIESNK

Organism: NCBI:txid1280514

Foldseek 3Di:
DDPDPPPPVPPDDDDDDDDPVVVVVLVVCCVVVVDVHSVRVVVVVVVVVVVVDDPVRVVVVVVVVVVPDDPVVVVVVVVVVVVVVVVVVVVPD